Protein AF-A0A851DUQ3-F1 (afdb_monomer_lite)

Radius of gyration: 16.43 Å; chains: 1; bounding box: 35×22×45 Å

Sequence (73 aa):
MLRKAAREEVLILDHEKEWKLGKCILRFPEILQKILEDLLLHTLCDYLYELATTFTEFYDNCYCVEKDRQSGE

InterPro domains:
  IPR001278 Arginine-tRNA ligase [PTHR11956] (9-69)
  IPR008909 DALR anticodon binding [PF05746] (9-70)
  IPR008909 DALR anticodon binding [SM00836] (1-71)
  IPR009080 Aminoacyl-tRNA synthetase, class Ia, anticodon-binding [SSF47323] (9-70)

pLDDT: mean 89.97, std 13.46, range [42.81, 98.69]

Organism: Todus mexicanus (NCBI:txid135184)

Secondary structure (DSSP, 8-state):
-HHHHHHHS-----SHHHHHHHHHHHTHHHHHHHHHHH--THHHHHHHHHHHHHHHHHHHHS-SS---TTT--

Structure (mmCIF, N/CA/C/O backbone):
data_AF-A0A851DUQ3-F1
#
_entry.id   AF-A0A851DUQ3-F1
#
loop_
_atom_site.group_PDB
_atom_site.id
_atom_site.type_symbol
_atom_site.label_atom_id
_atom_site.label_alt_id
_atom_site.label_comp_id
_atom_site.label_asym_id
_atom_site.label_entity_id
_atom_site.label_seq_id
_atom_site.pdbx_PDB_ins_code
_atom_site.Cartn_x
_atom_site.Cartn_y
_atom_site.Cartn_z
_atom_site.occupancy
_atom_site.B_iso_or_equiv
_atom_site.auth_seq_id
_atom_site.auth_comp_id
_atom_site.auth_asym_id
_atom_site.auth_atom_id
_atom_site.pdbx_PDB_model_num
ATOM 1 N N . MET A 1 1 ? -16.212 1.709 -15.979 1.00 63.38 1 MET A N 1
ATOM 2 C CA . MET A 1 1 ? -14.958 1.576 -16.752 1.00 63.38 1 MET A CA 1
ATOM 3 C C . MET A 1 1 ? -14.040 0.516 -16.145 1.00 63.38 1 MET A C 1
ATOM 5 O O . MET A 1 1 ? -13.841 -0.493 -16.800 1.00 63.38 1 MET A O 1
ATOM 9 N N . LEU A 1 2 ? -13.627 0.623 -14.875 1.00 74.38 2 LEU A N 1
ATOM 10 C CA . LEU A 1 2 ? -12.754 -0.375 -14.216 1.00 74.38 2 LEU A CA 1
ATOM 11 C C . LEU A 1 2 ? -13.292 -1.824 -14.219 1.00 74.38 2 LEU A C 1
ATOM 13 O O . LEU A 1 2 ? -12.565 -2.749 -14.550 1.00 74.38 2 LEU A O 1
ATOM 17 N N . ARG A 1 3 ? -14.593 -2.039 -13.954 1.00 83.81 3 ARG A N 1
ATOM 18 C CA . ARG A 1 3 ? -15.224 -3.383 -14.022 1.00 83.81 3 ARG A CA 1
ATOM 19 C C . ARG A 1 3 ? -15.255 -4.013 -15.423 1.00 83.81 3 ARG A C 1
ATOM 21 O O . ARG A 1 3 ? -15.570 -5.194 -15.547 1.00 83.81 3 ARG A O 1
ATOM 28 N N . LYS A 1 4 ? -15.077 -3.206 -16.470 1.00 89.00 4 LYS A N 1
ATOM 29 C CA . LYS A 1 4 ? -15.018 -3.674 -17.858 1.00 89.00 4 LYS A CA 1
ATOM 30 C C . LYS A 1 4 ? -13.582 -4.095 -18.176 1.00 89.00 4 LYS A C 1
ATOM 32 O O . LYS A 1 4 ? -13.375 -5.248 -18.519 1.00 89.00 4 LYS A O 1
ATOM 37 N N . ALA A 1 5 ? -12.614 -3.218 -17.896 1.00 85.00 5 ALA A N 1
ATOM 38 C CA . ALA A 1 5 ? -11.185 -3.510 -18.027 1.00 85.00 5 ALA A CA 1
ATOM 39 C C . ALA A 1 5 ? -10.776 -4.776 -17.254 1.00 85.00 5 ALA A C 1
ATOM 41 O O . ALA A 1 5 ? -10.202 -5.681 -17.834 1.00 85.00 5 ALA A O 1
ATOM 42 N N . ALA A 1 6 ? -11.217 -4.929 -16.000 1.00 84.00 6 ALA A N 1
ATOM 43 C CA . ALA A 1 6 ? -10.930 -6.126 -15.199 1.00 84.00 6 ALA A CA 1
ATOM 44 C C . ALA A 1 6 ? -11.467 -7.454 -15.783 1.00 84.00 6 ALA A C 1
ATOM 46 O O . ALA A 1 6 ? -11.093 -8.519 -15.304 1.00 84.00 6 ALA A O 1
ATOM 47 N N . ARG A 1 7 ? -12.391 -7.410 -16.753 1.00 88.00 7 ARG A N 1
ATOM 48 C CA . ARG A 1 7 ? -12.945 -8.599 -17.423 1.00 88.00 7 ARG A CA 1
ATOM 49 C C . ARG A 1 7 ? -12.380 -8.832 -18.816 1.00 88.00 7 ARG A C 1
ATOM 51 O O . ARG A 1 7 ? -12.446 -9.955 -19.299 1.00 88.00 7 ARG A O 1
ATOM 58 N N . GLU A 1 8 ? -11.910 -7.777 -19.462 1.00 91.12 8 GLU A N 1
ATOM 59 C CA . GLU A 1 8 ? -11.541 -7.788 -20.878 1.00 91.12 8 GLU A CA 1
ATOM 60 C C . GLU A 1 8 ? -10.027 -7.694 -21.085 1.00 91.12 8 GLU A C 1
ATOM 62 O O . GLU A 1 8 ? -9.534 -8.136 -22.118 1.00 91.12 8 GLU A O 1
ATOM 67 N N . GLU A 1 9 ? -9.286 -7.174 -20.105 1.00 89.94 9 GLU A N 1
ATOM 68 C CA . GLU A 1 9 ? -7.835 -7.035 -20.162 1.00 89.94 9 GLU A CA 1
ATOM 69 C C . GLU A 1 9 ? -7.150 -7.991 -19.187 1.00 89.94 9 GLU A C 1
ATOM 71 O O . GLU A 1 9 ? -7.549 -8.148 -18.030 1.00 89.94 9 GLU A O 1
ATOM 76 N N . VAL A 1 10 ? -6.084 -8.625 -19.672 1.00 87.25 10 VAL A N 1
ATOM 77 C CA . VAL A 1 10 ? -5.196 -9.449 -18.856 1.00 87.25 10 VAL A CA 1
ATOM 78 C C . VAL A 1 10 ? -4.137 -8.536 -18.254 1.00 87.25 10 VAL A C 1
ATOM 80 O O . VAL A 1 10 ? -3.349 -7.935 -18.980 1.00 87.25 10 VAL A O 1
ATOM 83 N N . LEU A 1 11 ? -4.118 -8.440 -16.925 1.00 87.69 11 LEU A N 1
ATOM 84 C CA . LEU A 1 11 ? -3.045 -7.765 -16.204 1.00 87.69 11 LEU A CA 1
ATOM 85 C C . LEU A 1 11 ? -1.850 -8.717 -16.094 1.00 87.69 11 LEU A C 1
ATOM 87 O O . LEU A 1 11 ? -1.950 -9.760 -15.446 1.00 87.69 11 LEU A O 1
ATOM 91 N N . ILE A 1 12 ? -0.738 -8.356 -16.727 1.00 90.88 12 ILE A N 1
ATOM 92 C CA . ILE A 1 12 ? 0.522 -9.096 -16.640 1.00 90.88 12 ILE A CA 1
ATOM 93 C C . ILE A 1 12 ? 1.319 -8.531 -15.462 1.00 90.88 12 ILE A C 1
ATOM 95 O O . ILE A 1 12 ? 1.470 -7.318 -15.340 1.00 90.88 12 ILE A O 1
ATOM 99 N N . LEU A 1 13 ? 1.772 -9.417 -14.580 1.00 93.88 13 LEU A N 1
ATOM 100 C CA . LEU A 1 13 ? 2.622 -9.105 -13.434 1.00 93.88 13 LEU A CA 1
ATOM 101 C C . LEU A 1 13 ? 3.777 -10.107 -13.485 1.00 93.88 13 LEU A C 1
ATOM 103 O O . LEU A 1 13 ? 3.623 -11.255 -13.059 1.00 93.88 13 LEU A O 1
ATOM 107 N N . ASP A 1 14 ? 4.900 -9.696 -14.058 1.00 93.00 14 ASP A N 1
ATOM 108 C CA . ASP A 1 14 ? 6.044 -10.576 -14.316 1.00 93.00 14 ASP A CA 1
ATOM 109 C C . ASP A 1 14 ? 7.114 -10.428 -13.234 1.00 93.00 14 ASP A C 1
ATOM 111 O O . ASP A 1 14 ? 7.837 -11.379 -12.926 1.00 93.00 14 ASP A O 1
ATOM 115 N N .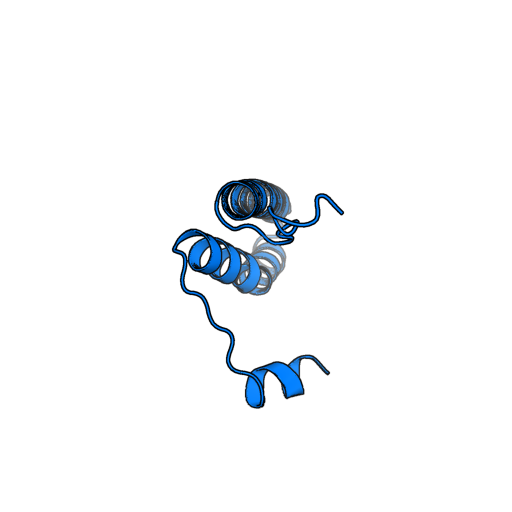 HIS A 1 15 ? 7.190 -9.256 -12.600 1.00 95.62 15 HIS A N 1
ATOM 116 C CA . HIS A 1 15 ? 8.138 -8.995 -11.530 1.00 95.62 15 HIS A CA 1
ATOM 117 C C . HIS A 1 15 ? 7.519 -9.208 -10.142 1.00 95.62 15 HIS A C 1
ATOM 119 O O . HIS A 1 15 ? 6.364 -8.871 -9.868 1.00 95.62 15 HIS A O 1
ATOM 125 N N . GLU A 1 16 ? 8.309 -9.711 -9.191 1.00 97.00 16 GLU A N 1
ATOM 126 C CA . GLU A 1 16 ? 7.833 -9.937 -7.819 1.00 97.00 16 GLU A CA 1
ATOM 127 C C . GLU A 1 16 ? 7.356 -8.645 -7.128 1.00 97.00 16 GLU A C 1
ATOM 129 O O . GLU A 1 16 ? 6.430 -8.675 -6.312 1.00 97.00 16 GLU A O 1
ATOM 134 N N . LYS A 1 17 ? 7.946 -7.494 -7.479 1.00 96.88 17 LYS A N 1
ATOM 135 C CA . LYS A 1 17 ? 7.570 -6.187 -6.920 1.00 96.88 17 LYS A CA 1
ATOM 136 C C . LYS A 1 17 ? 6.245 -5.671 -7.479 1.00 96.88 17 LYS A C 1
ATOM 138 O O . LYS A 1 17 ? 5.487 -5.065 -6.727 1.00 96.88 17 LYS A O 1
ATOM 143 N N . GLU A 1 18 ? 5.920 -5.990 -8.732 1.00 97.00 18 GLU A N 1
ATOM 144 C CA . GLU A 1 18 ? 4.597 -5.732 -9.318 1.00 97.00 18 GLU A CA 1
ATOM 145 C C . GLU A 1 18 ? 3.524 -6.523 -8.571 1.00 97.00 18 GLU A C 1
ATOM 147 O O . GLU A 1 18 ? 2.517 -5.965 -8.129 1.00 97.00 18 GLU A O 1
ATOM 152 N N . TRP A 1 19 ? 3.781 -7.812 -8.330 1.00 97.31 19 TRP A N 1
ATOM 153 C CA . TRP A 1 19 ? 2.901 -8.663 -7.531 1.00 97.31 19 TRP A CA 1
ATOM 154 C C . TRP A 1 19 ? 2.721 -8.155 -6.104 1.00 97.31 19 TRP A C 1
ATOM 156 O O . TRP A 1 19 ? 1.600 -8.158 -5.586 1.00 97.31 19 TRP A O 1
ATOM 166 N N . LYS A 1 20 ? 3.807 -7.730 -5.449 1.00 97.81 20 LYS A N 1
ATOM 167 C CA . LYS A 1 20 ? 3.760 -7.177 -4.090 1.00 97.81 20 LYS A CA 1
ATOM 168 C C . LYS A 1 20 ? 2.898 -5.914 -4.048 1.00 97.81 20 LYS A C 1
ATOM 170 O O . LYS A 1 20 ? 2.006 -5.821 -3.205 1.00 97.81 20 LYS A O 1
ATOM 175 N N . LEU A 1 21 ? 3.111 -4.986 -4.981 1.00 98.00 21 LEU A N 1
ATOM 176 C CA . LEU A 1 21 ? 2.335 -3.752 -5.079 1.00 98.00 21 LEU A CA 1
ATOM 177 C C . LEU A 1 21 ? 0.857 -4.028 -5.375 1.00 98.00 21 LEU A C 1
ATOM 179 O O . LEU A 1 21 ? -0.010 -3.508 -4.675 1.00 98.00 21 LEU A O 1
ATOM 183 N N . GLY A 1 22 ? 0.559 -4.894 -6.347 1.00 96.44 22 GLY A N 1
ATOM 184 C CA . GLY A 1 22 ? -0.813 -5.260 -6.703 1.00 96.44 22 GLY A CA 1
ATOM 185 C C . GLY A 1 22 ? -1.589 -5.839 -5.519 1.00 96.44 22 GLY A C 1
ATOM 186 O O . GLY A 1 22 ? -2.712 -5.416 -5.243 1.00 96.44 22 GLY A O 1
ATOM 187 N N . LYS A 1 23 ? -0.970 -6.745 -4.750 1.00 96.88 23 LYS A N 1
ATOM 188 C CA . LYS A 1 23 ? -1.566 -7.287 -3.517 1.00 96.88 23 LYS A CA 1
ATOM 189 C C . LYS A 1 23 ? -1.782 -6.210 -2.457 1.00 96.88 23 LYS A C 1
ATOM 191 O O . LYS A 1 23 ? -2.830 -6.204 -1.817 1.00 96.88 23 LYS A O 1
ATOM 196 N N . CYS A 1 24 ? -0.821 -5.301 -2.283 1.00 98.12 24 CYS A N 1
ATOM 197 C CA . CYS A 1 24 ? -0.941 -4.200 -1.330 1.00 98.12 24 CYS A CA 1
ATOM 198 C C . CYS A 1 24 ? -2.148 -3.312 -1.673 1.00 98.12 24 CYS A C 1
ATOM 200 O O . CYS A 1 24 ? -3.004 -3.103 -0.820 1.00 98.12 24 CYS A O 1
ATOM 202 N N . ILE A 1 25 ? -2.292 -2.900 -2.938 1.00 97.62 25 ILE A N 1
ATOM 203 C CA . ILE A 1 25 ? -3.424 -2.085 -3.416 1.00 97.62 25 ILE A CA 1
ATOM 204 C C . ILE A 1 25 ? -4.770 -2.784 -3.166 1.00 97.62 25 ILE A C 1
ATOM 206 O O . ILE A 1 25 ? -5.725 -2.153 -2.707 1.00 97.62 25 ILE A O 1
ATOM 210 N N . LEU A 1 26 ? -4.858 -4.091 -3.440 1.00 96.31 26 LEU A N 1
ATOM 211 C CA . LEU A 1 26 ? -6.094 -4.865 -3.278 1.00 96.31 26 LEU A CA 1
ATOM 212 C C . LEU A 1 26 ? -6.545 -5.023 -1.820 1.00 96.31 26 LEU A C 1
ATOM 214 O O . LEU A 1 26 ? -7.716 -5.313 -1.590 1.00 96.31 26 LEU A O 1
ATOM 218 N N . ARG A 1 27 ? -5.662 -4.789 -0.845 1.00 97.81 27 ARG A N 1
ATOM 219 C CA . ARG A 1 27 ? -5.978 -4.869 0.587 1.00 97.81 27 ARG A CA 1
ATOM 220 C C . ARG A 1 27 ? -6.765 -3.657 1.100 1.00 97.81 27 ARG A C 1
ATOM 222 O O . ARG A 1 27 ? -7.327 -3.713 2.189 1.00 97.81 27 ARG A O 1
ATOM 229 N N . PHE A 1 28 ? -6.850 -2.563 0.339 1.00 98.06 28 PHE A N 1
ATOM 230 C CA . PHE A 1 28 ? -7.524 -1.334 0.781 1.00 98.06 28 PHE A CA 1
ATOM 231 C C . PHE A 1 28 ? -8.957 -1.536 1.322 1.00 98.06 28 PHE A C 1
ATOM 233 O O . PHE A 1 28 ? -9.252 -1.001 2.393 1.00 98.06 28 PHE A O 1
ATOM 240 N N . PRO A 1 29 ? -9.852 -2.313 0.672 1.00 97.69 29 PRO A N 1
ATOM 241 C CA . PRO A 1 29 ? -11.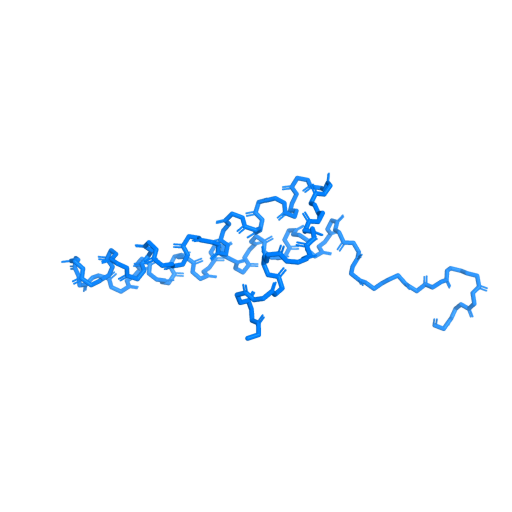204 -2.528 1.186 1.00 97.69 29 PRO A CA 1
ATOM 242 C C . PRO A 1 29 ? -11.226 -3.240 2.545 1.00 97.69 29 PRO A C 1
ATOM 244 O O . PRO A 1 29 ? -12.044 -2.891 3.390 1.00 97.69 29 PRO A O 1
ATOM 247 N N . GLU A 1 30 ? -10.309 -4.186 2.776 1.00 97.38 30 GLU A N 1
ATOM 248 C CA . GLU A 1 30 ? -10.182 -4.900 4.055 1.00 97.38 30 GLU A CA 1
ATOM 249 C C . GLU A 1 30 ? -9.763 -3.945 5.179 1.00 97.38 30 GLU A C 1
ATOM 251 O O . GLU A 1 30 ? -10.297 -4.005 6.285 1.00 97.38 30 GLU A O 1
ATOM 256 N N . ILE A 1 31 ? -8.853 -3.009 4.885 1.00 98.06 31 ILE A N 1
ATOM 257 C CA . ILE A 1 31 ? -8.438 -1.971 5.836 1.00 98.06 31 ILE A CA 1
ATOM 258 C C . ILE A 1 31 ? -9.613 -1.058 6.186 1.00 98.06 31 ILE A C 1
ATOM 260 O O . ILE A 1 31 ? -9.845 -0.790 7.363 1.00 98.06 31 ILE A O 1
ATOM 264 N N . LEU A 1 32 ? -10.395 -0.621 5.193 1.00 97.69 32 LEU A N 1
ATOM 265 C CA . LEU A 1 32 ? -11.591 0.186 5.446 1.00 97.69 32 LEU A CA 1
ATOM 266 C C . LEU A 1 32 ? -12.621 -0.564 6.292 1.00 97.69 32 LEU A C 1
ATOM 268 O O . LEU A 1 32 ? -13.168 0.020 7.225 1.00 97.69 32 LEU A O 1
ATOM 272 N N . GLN A 1 33 ? -12.862 -1.842 5.997 1.00 98.12 33 GLN A N 1
ATOM 273 C CA . GLN A 1 33 ? -13.765 -2.671 6.791 1.00 98.12 33 GLN A CA 1
ATOM 274 C C . GLN A 1 33 ? -13.296 -2.753 8.248 1.00 98.12 33 GLN A C 1
ATOM 276 O O . GLN A 1 33 ? -14.083 -2.493 9.154 1.00 98.12 33 GLN A O 1
ATOM 281 N N . LYS A 1 34 ? -12.003 -3.001 8.476 1.00 97.44 34 LYS A N 1
ATOM 282 C CA . LYS A 1 34 ? -11.427 -3.047 9.823 1.00 97.44 34 LYS A CA 1
ATOM 283 C C . LYS A 1 34 ? -11.594 -1.728 10.580 1.00 97.44 34 LYS A C 1
ATOM 285 O O . LYS A 1 34 ? -11.939 -1.728 11.755 1.00 97.44 34 LYS A O 1
ATOM 290 N N . ILE A 1 35 ? -11.388 -0.589 9.919 1.00 98.00 35 ILE A N 1
ATOM 291 C CA . ILE A 1 35 ? -11.568 0.727 10.552 1.00 98.00 35 ILE A CA 1
ATOM 292 C C . ILE A 1 35 ? -13.036 0.967 10.911 1.00 98.00 35 ILE A C 1
ATOM 294 O O . ILE A 1 35 ? -13.307 1.584 11.936 1.00 98.00 35 ILE A O 1
ATOM 298 N N . LEU A 1 36 ? -13.981 0.497 10.094 1.00 97.69 36 LEU A N 1
ATOM 299 C CA . LEU A 1 36 ? -15.410 0.601 10.398 1.00 97.69 36 LEU A CA 1
ATOM 300 C C . LEU A 1 36 ? -15.821 -0.277 11.589 1.00 97.69 36 LEU A C 1
ATOM 302 O O . LEU A 1 36 ? -16.706 0.121 12.342 1.00 97.69 36 LEU A O 1
ATOM 306 N N . GLU A 1 37 ? -15.188 -1.438 11.762 1.00 97.69 37 GLU A N 1
ATOM 307 C CA . GLU A 1 37 ? -15.448 -2.371 12.867 1.00 97.69 37 GLU A CA 1
ATOM 308 C C . GLU A 1 37 ? -14.794 -1.910 14.179 1.00 97.69 37 GLU A C 1
ATOM 310 O O . GLU A 1 37 ? -15.463 -1.815 15.208 1.00 97.69 37 GLU A O 1
ATOM 315 N N . ASP A 1 38 ? -13.506 -1.565 14.132 1.00 96.81 38 ASP A N 1
ATOM 316 C CA . ASP A 1 38 ? -12.705 -1.259 15.321 1.00 96.81 38 ASP A CA 1
ATOM 317 C C . ASP A 1 38 ? -12.728 0.237 15.693 1.00 96.81 38 ASP A C 1
ATOM 319 O O . ASP A 1 38 ? -12.373 0.606 16.811 1.00 96.81 38 ASP A O 1
ATOM 323 N N . LEU A 1 39 ? -13.115 1.121 14.761 1.00 97.00 39 LEU A N 1
ATOM 324 C CA . LEU A 1 39 ? -13.037 2.591 14.866 1.00 97.00 39 LEU A CA 1
ATOM 325 C C . LEU A 1 39 ? -11.608 3.130 15.087 1.00 97.00 39 LEU A C 1
ATOM 327 O O . LEU A 1 39 ? -11.404 4.226 15.615 1.00 97.00 39 LEU A O 1
ATOM 331 N N . LEU A 1 40 ? -10.599 2.377 14.639 1.00 96.88 40 LEU A N 1
ATOM 332 C CA . LEU A 1 40 ? -9.177 2.667 14.836 1.00 96.88 40 LEU A CA 1
ATOM 333 C C . LEU A 1 40 ? -8.485 3.126 13.540 1.00 96.88 40 LEU A C 1
ATOM 335 O O . LEU A 1 40 ? -7.973 2.325 12.757 1.00 96.88 40 LEU A O 1
ATOM 339 N N . LEU A 1 41 ? -8.394 4.446 13.357 1.00 96.12 41 LEU A N 1
ATOM 340 C CA . LEU A 1 41 ? -7.834 5.090 12.155 1.00 96.12 41 LEU A CA 1
ATOM 341 C C . LEU A 1 41 ? -6.334 4.856 11.915 1.00 96.12 41 LEU A C 1
ATOM 343 O O . LEU A 1 41 ? -5.889 4.973 10.779 1.00 96.12 41 LEU A O 1
ATOM 347 N N . HIS A 1 42 ? -5.544 4.525 12.941 1.00 97.19 42 HIS A N 1
ATOM 348 C CA . HIS A 1 42 ? -4.093 4.335 12.783 1.00 97.19 42 HIS A CA 1
ATOM 349 C 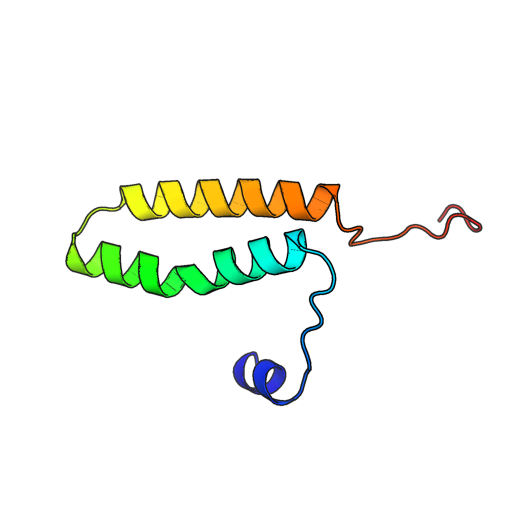C . HIS A 1 42 ? -3.750 3.210 11.794 1.00 97.19 42 HIS A C 1
ATOM 351 O O . HIS A 1 42 ? -2.773 3.317 11.063 1.00 97.19 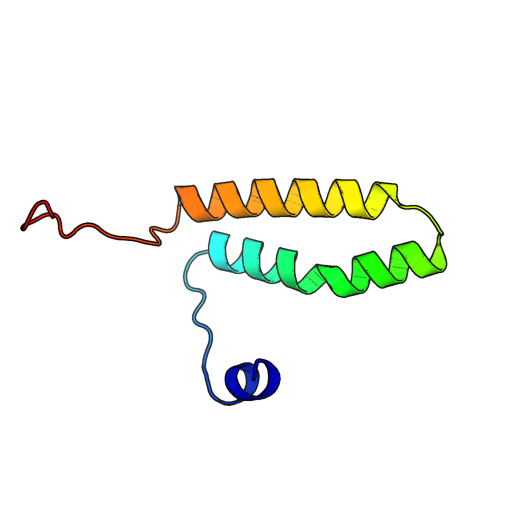42 HIS A O 1
ATOM 357 N N . THR A 1 43 ? -4.610 2.193 11.689 1.00 96.62 43 THR A N 1
ATOM 358 C CA . THR A 1 43 ? -4.448 1.103 10.717 1.00 96.62 43 THR A CA 1
ATOM 359 C C . THR A 1 43 ? -4.493 1.585 9.263 1.00 96.62 43 THR A C 1
ATOM 361 O O . THR A 1 43 ? -3.825 1.008 8.405 1.00 96.62 43 THR A O 1
ATOM 364 N N . LEU A 1 44 ? -5.216 2.678 8.977 1.00 97.94 44 LEU A N 1
ATOM 365 C CA . LEU A 1 44 ? -5.177 3.339 7.672 1.00 97.94 44 LEU A CA 1
ATOM 366 C C . LEU A 1 44 ? -3.817 3.982 7.420 1.00 97.94 44 LEU A C 1
ATOM 368 O O . LEU A 1 44 ? -3.281 3.878 6.321 1.00 97.94 44 LEU A O 1
ATOM 372 N N . CYS A 1 45 ? -3.277 4.665 8.429 1.00 98.06 45 CYS A N 1
ATOM 373 C CA . CYS A 1 45 ? -1.987 5.338 8.333 1.00 98.06 45 CYS A CA 1
ATOM 374 C C . CYS A 1 45 ? -0.870 4.326 8.059 1.00 98.06 45 CYS A C 1
ATOM 376 O O . CYS A 1 45 ? -0.074 4.537 7.144 1.00 98.06 45 CYS A O 1
ATOM 378 N N . ASP A 1 46 ? -0.870 3.205 8.786 1.00 98.06 46 ASP A N 1
ATOM 379 C CA . ASP A 1 46 ? 0.088 2.113 8.594 1.00 98.06 46 ASP A CA 1
ATOM 380 C C . ASP A 1 46 ? -0.020 1.524 7.180 1.00 98.06 46 ASP A C 1
ATOM 382 O O . ASP A 1 46 ? 0.987 1.359 6.489 1.00 98.06 46 ASP A O 1
ATOM 386 N N . TYR A 1 47 ? -1.249 1.283 6.705 1.00 98.50 47 TYR A N 1
ATOM 387 C CA . TYR A 1 47 ? -1.503 0.811 5.344 1.00 98.50 47 TYR A CA 1
ATOM 388 C C . TYR A 1 47 ? -0.968 1.775 4.277 1.00 98.50 47 TYR A C 1
ATOM 390 O O . TYR A 1 47 ? -0.320 1.341 3.325 1.00 98.50 47 TYR A O 1
ATOM 398 N N . LEU A 1 48 ? -1.240 3.076 4.412 1.00 98.56 48 LEU A N 1
ATOM 399 C CA . LEU A 1 48 ? -0.808 4.082 3.439 1.00 98.56 48 LEU A CA 1
ATOM 400 C C . LEU A 1 48 ? 0.716 4.213 3.406 1.00 98.56 48 LEU A C 1
ATOM 402 O O . LEU A 1 48 ? 1.288 4.378 2.329 1.00 98.56 48 LEU A O 1
ATOM 406 N N . TYR A 1 49 ? 1.369 4.101 4.564 1.00 98.56 49 TYR A N 1
ATOM 407 C CA . TYR A 1 49 ? 2.823 4.065 4.644 1.00 98.56 49 TYR A CA 1
ATOM 408 C C . TYR A 1 49 ? 3.390 2.833 3.927 1.00 98.56 49 TYR A C 1
ATOM 410 O O . TYR A 1 49 ? 4.249 2.972 3.058 1.00 98.56 49 TYR A O 1
ATOM 418 N N . GLU A 1 50 ? 2.860 1.638 4.211 1.00 98.38 50 GLU A N 1
ATOM 419 C CA . GLU A 1 50 ? 3.286 0.400 3.547 1.00 98.38 50 GLU A CA 1
ATOM 420 C C . GLU A 1 50 ? 3.073 0.457 2.030 1.00 98.38 50 GLU A C 1
ATOM 422 O O . GLU A 1 50 ? 3.942 0.025 1.268 1.00 98.38 50 GLU A O 1
ATOM 427 N N . LEU A 1 51 ? 1.945 1.016 1.583 1.00 98.69 51 LEU A N 1
ATOM 428 C CA . LEU A 1 51 ? 1.647 1.193 0.167 1.00 98.69 51 LEU A CA 1
ATOM 429 C C . LEU A 1 51 ? 2.670 2.112 -0.504 1.00 98.69 51 LEU A C 1
ATOM 431 O O . LEU A 1 51 ? 3.195 1.760 -1.559 1.00 98.69 51 LEU A O 1
ATOM 435 N N . ALA A 1 52 ? 2.987 3.254 0.110 1.00 98.62 52 ALA A N 1
ATOM 436 C CA . ALA A 1 52 ? 3.981 4.186 -0.413 1.00 98.62 52 ALA A CA 1
ATOM 437 C C . ALA A 1 52 ? 5.376 3.546 -0.488 1.00 98.62 52 ALA A C 1
ATOM 439 O O . ALA A 1 52 ? 6.037 3.638 -1.519 1.00 98.62 52 ALA A O 1
ATOM 440 N N . THR A 1 53 ? 5.808 2.837 0.558 1.00 98.31 53 THR A N 1
ATOM 441 C CA . THR A 1 53 ? 7.095 2.125 0.555 1.00 98.31 53 THR A CA 1
ATOM 442 C C . THR A 1 53 ? 7.134 1.023 -0.504 1.00 98.31 53 THR A C 1
ATOM 444 O O . THR A 1 53 ? 8.108 0.911 -1.245 1.00 98.31 53 THR A O 1
ATOM 447 N N . THR A 1 54 ? 6.063 0.234 -0.623 1.00 98.19 54 THR A N 1
ATOM 448 C CA . THR A 1 54 ? 5.964 -0.833 -1.629 1.00 98.19 54 THR A CA 1
ATOM 449 C C . THR A 1 54 ? 5.959 -0.266 -3.047 1.00 98.19 54 THR A C 1
ATOM 451 O O . THR A 1 54 ? 6.552 -0.859 -3.945 1.00 98.19 54 THR A O 1
ATOM 454 N N . PHE A 1 55 ? 5.330 0.892 -3.251 1.00 98.19 55 PHE A N 1
ATOM 455 C CA . PHE A 1 55 ? 5.370 1.599 -4.524 1.00 98.19 55 PHE A CA 1
ATOM 456 C C . PHE A 1 55 ? 6.787 2.057 -4.875 1.00 98.19 55 PHE A C 1
ATOM 458 O O . PHE A 1 55 ? 7.217 1.827 -6.000 1.00 98.19 55 PHE A O 1
ATOM 465 N N . THR A 1 56 ? 7.533 2.639 -3.930 1.00 97.31 56 THR A N 1
ATOM 466 C CA . THR A 1 56 ? 8.936 3.021 -4.158 1.00 97.31 56 THR A CA 1
ATOM 467 C C . THR A 1 56 ? 9.787 1.807 -4.529 1.00 97.31 56 THR A C 1
ATOM 469 O O . THR A 1 56 ? 10.507 1.855 -5.520 1.00 97.31 56 THR A O 1
ATOM 472 N N . GLU A 1 57 ? 9.643 0.682 -3.814 1.00 96.50 57 GLU A N 1
ATOM 473 C CA . GLU A 1 57 ? 10.331 -0.565 -4.179 1.00 96.50 57 GLU A CA 1
ATOM 474 C C . GLU A 1 57 ? 9.989 -1.024 -5.603 1.00 96.50 57 GLU A C 1
ATOM 476 O O . GLU A 1 57 ? 10.868 -1.479 -6.329 1.00 96.50 57 GLU A O 1
ATOM 481 N N . PHE A 1 58 ? 8.721 -0.941 -6.010 1.00 97.12 58 PHE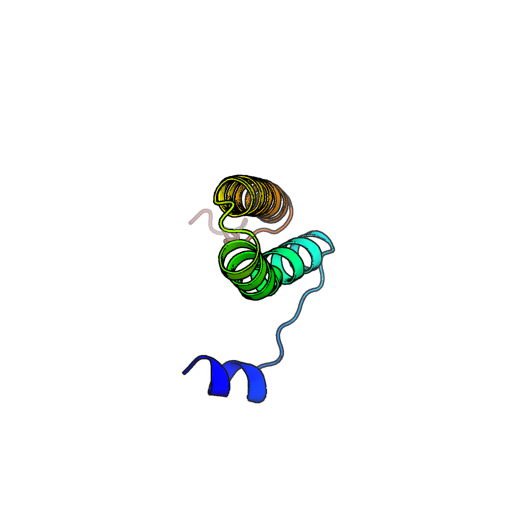 A N 1
ATOM 482 C CA . PHE A 1 58 ? 8.317 -1.252 -7.380 1.00 97.12 58 PHE A CA 1
ATOM 483 C C . PHE A 1 58 ? 8.973 -0.294 -8.378 1.00 97.12 58 PHE A C 1
ATOM 485 O O . PHE A 1 58 ? 9.590 -0.754 -9.331 1.00 97.12 58 PHE A O 1
ATOM 492 N N . TYR A 1 59 ? 8.895 1.012 -8.137 1.00 94.81 59 TYR A N 1
ATOM 493 C CA . TYR A 1 59 ? 9.389 2.029 -9.060 1.00 94.81 59 TYR A CA 1
ATOM 494 C C . TYR A 1 59 ? 10.906 1.949 -9.277 1.00 94.81 59 TYR A C 1
ATOM 496 O O . TYR A 1 59 ? 11.383 2.150 -10.391 1.00 94.81 59 TYR A O 1
ATOM 504 N N . ASP A 1 60 ? 11.660 1.591 -8.236 1.00 93.69 60 ASP A N 1
ATOM 505 C CA . ASP A 1 60 ? 13.112 1.419 -8.319 1.00 93.69 60 ASP A CA 1
ATOM 506 C C . ASP A 1 60 ? 13.524 0.154 -9.093 1.00 93.69 60 ASP A C 1
ATOM 508 O O . ASP A 1 60 ? 14.630 0.094 -9.629 1.00 93.69 60 ASP A O 1
ATOM 512 N N . ASN A 1 61 ? 12.662 -0.868 -9.144 1.00 93.38 61 ASN A N 1
ATOM 513 C CA . ASN A 1 61 ? 12.984 -2.176 -9.733 1.00 93.38 61 ASN A CA 1
ATOM 514 C C . ASN A 1 61 ? 12.276 -2.447 -11.071 1.00 93.38 61 ASN A C 1
ATOM 516 O O . ASN A 1 61 ? 12.692 -3.338 -11.808 1.00 93.38 61 ASN A O 1
ATOM 520 N N . CYS A 1 62 ? 11.215 -1.707 -11.390 1.00 92.12 62 CYS A N 1
ATOM 521 C CA . CYS A 1 62 ? 10.384 -1.901 -12.573 1.00 92.12 62 CYS A CA 1
ATOM 522 C C . CYS A 1 62 ? 10.276 -0.576 -13.341 1.00 92.12 62 CYS A C 1
ATOM 524 O O . CYS A 1 62 ? 9.534 0.332 -12.956 1.00 92.12 62 CYS A O 1
ATOM 526 N N . TYR A 1 63 ? 11.026 -0.456 -14.440 1.00 85.50 63 TYR A N 1
ATOM 527 C CA . TYR A 1 63 ? 11.048 0.758 -15.255 1.00 85.50 63 TYR A CA 1
ATOM 528 C C . TYR A 1 63 ? 9.681 1.020 -15.896 1.00 85.50 63 TYR A C 1
ATOM 530 O O . TYR A 1 63 ? 9.238 0.295 -16.778 1.00 85.50 63 TYR A O 1
ATOM 538 N N . CYS A 1 64 ? 9.019 2.093 -15.465 1.00 82.69 64 CYS A N 1
ATOM 539 C CA . CYS A 1 64 ? 7.727 2.505 -16.024 1.00 82.69 64 CYS A CA 1
ATOM 540 C C . CYS A 1 64 ? 7.873 3.332 -17.311 1.00 82.69 64 CYS A C 1
ATOM 542 O O . CYS A 1 64 ? 6.969 3.366 -18.141 1.00 82.69 64 CYS A O 1
ATOM 544 N N . VAL A 1 65 ? 8.998 4.037 -17.455 1.00 81.81 65 VAL A N 1
ATOM 545 C CA . VAL A 1 65 ? 9.320 4.857 -18.624 1.00 81.81 65 VAL A CA 1
ATOM 546 C C . VAL A 1 65 ? 10.749 4.526 -19.024 1.00 81.81 65 VAL A C 1
ATOM 548 O O . VAL A 1 65 ? 11.700 4.930 -18.354 1.00 81.81 65 VAL A O 1
ATOM 551 N N . GLU A 1 66 ? 10.903 3.772 -20.104 1.00 66.69 66 GLU A N 1
ATOM 552 C CA . GLU A 1 66 ? 12.205 3.558 -20.723 1.00 66.69 66 GLU A CA 1
ATOM 553 C C . GLU A 1 66 ? 12.461 4.695 -21.712 1.00 66.69 66 GLU A C 1
ATOM 555 O O . GLU A 1 66 ? 11.705 4.892 -22.662 1.00 66.69 66 GLU A O 1
ATOM 560 N N . LYS A 1 67 ? 13.524 5.471 -21.480 1.00 58.72 67 LYS A N 1
ATOM 561 C CA . LYS A 1 67 ? 14.086 6.303 -22.544 1.00 58.72 67 LYS A CA 1
ATOM 562 C C . LYS A 1 67 ? 14.882 5.399 -23.465 1.00 58.72 67 LYS A C 1
ATOM 564 O O . LYS A 1 67 ? 15.767 4.678 -22.998 1.00 58.72 67 LYS A O 1
ATOM 569 N N . ASP A 1 68 ? 14.573 5.454 -24.752 1.00 57.94 68 ASP A N 1
ATOM 570 C CA . ASP A 1 68 ? 15.254 4.656 -25.757 1.00 57.94 68 ASP A CA 1
ATOM 571 C C . ASP A 1 68 ? 16.751 5.006 -25.739 1.00 57.94 68 ASP A C 1
ATOM 573 O O . ASP A 1 68 ? 17.168 6.142 -25.996 1.00 57.94 68 ASP A O 1
ATOM 577 N N . ARG A 1 69 ? 17.593 4.035 -25.368 1.00 56.16 69 ARG A N 1
ATOM 578 C CA . ARG A 1 69 ? 19.029 4.267 -25.115 1.00 56.16 69 ARG A CA 1
ATOM 579 C C . ARG A 1 69 ? 19.791 4.699 -26.376 1.00 56.16 69 ARG A C 1
ATOM 581 O O . ARG A 1 69 ? 20.931 5.139 -26.258 1.00 56.16 69 ARG A O 1
ATOM 588 N N . GLN A 1 70 ? 19.185 4.553 -27.559 1.00 56.84 70 GLN A N 1
ATOM 589 C CA . GLN A 1 70 ? 19.767 4.912 -28.855 1.00 56.84 70 GLN A CA 1
ATOM 590 C C . GLN A 1 70 ? 19.399 6.316 -29.358 1.00 56.84 70 GLN A C 1
ATOM 592 O O . GLN A 1 70 ? 20.187 6.879 -30.114 1.00 56.84 70 GLN A O 1
ATOM 597 N N . SER A 1 71 ? 18.263 6.900 -28.962 1.00 57.53 71 SER A N 1
ATOM 598 C CA . SER A 1 71 ? 17.851 8.234 -29.438 1.00 57.53 71 SER A CA 1
ATOM 599 C C . SER A 1 71 ? 18.116 9.351 -28.433 1.00 57.53 71 SER A C 1
ATOM 601 O O . SER A 1 71 ? 18.209 10.502 -28.843 1.00 57.53 71 SER A O 1
ATOM 603 N N . GLY A 1 72 ? 18.287 9.043 -27.143 1.00 53.44 72 G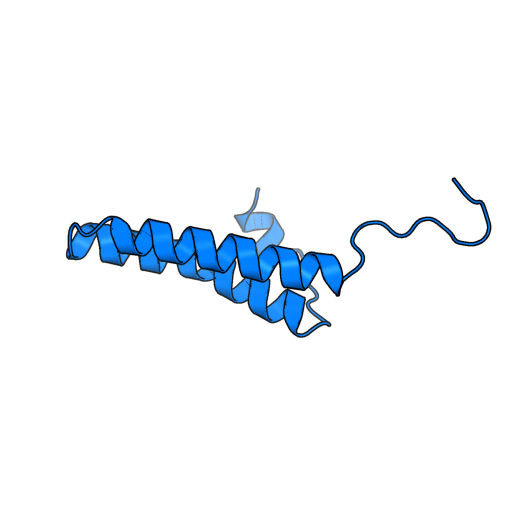LY A N 1
ATOM 604 C CA . GLY A 1 72 ? 18.571 10.073 -26.141 1.00 53.44 72 GLY A CA 1
ATOM 605 C C . GLY A 1 72 ? 17.482 11.149 -26.023 1.00 53.44 72 GLY A C 1
ATOM 606 O O . GLY A 1 72 ? 17.776 12.236 -25.529 1.00 53.44 72 GLY A O 1
ATOM 607 N N . GLU A 1 73 ? 16.248 10.847 -26.436 1.00 42.81 73 GLU A N 1
ATOM 608 C CA . GLU A 1 73 ? 15.053 11.661 -26.181 1.00 42.81 73 GLU A CA 1
ATOM 609 C C . GLU A 1 73 ? 14.056 10.885 -25.321 1.00 42.81 73 GLU A C 1
ATOM 611 O O . GLU A 1 73 ? 13.731 9.728 -25.665 1.00 42.81 73 GLU A O 1
#

Foldseek 3Di:
DVVVCVVPPDDDDPDPLSVVLVVLVVCVVVLVVVCVVVVDCVSVVVSVVVNVVSVVVCCVVPPPDDDDPVPND